Protein AF-A0A2K9IY04-F1 (afdb_monomer_lite)

Structure (mmCIF, N/CA/C/O backbone):
data_AF-A0A2K9IY04-F1
#
_entry.id   AF-A0A2K9IY04-F1
#
loop_
_atom_site.group_PDB
_atom_site.id
_atom_site.type_symbol
_atom_site.label_atom_id
_atom_site.label_alt_id
_atom_site.label_comp_id
_atom_site.label_asym_id
_atom_site.label_entity_id
_atom_site.label_seq_id
_atom_site.pdbx_PDB_ins_code
_atom_site.Cartn_x
_atom_site.Cartn_y
_atom_site.Cartn_z
_atom_site.occupancy
_atom_site.B_iso_or_equiv
_atom_site.auth_seq_id
_atom_site.auth_comp_id
_atom_site.auth_asym_id
_atom_site.auth_atom_id
_atom_site.pdbx_PDB_model_num
ATOM 1 N N . MET A 1 1 ? 14.213 -13.498 -9.135 1.00 49.22 1 MET A N 1
ATOM 2 C CA . MET A 1 1 ? 12.953 -12.727 -9.014 1.00 49.22 1 MET A CA 1
ATOM 3 C C . MET A 1 1 ? 11.985 -13.516 -8.141 1.00 49.22 1 MET A C 1
ATOM 5 O O . MET A 1 1 ? 11.889 -14.723 -8.303 1.00 49.22 1 MET A O 1
ATOM 9 N N . THR A 1 2 ? 11.360 -12.875 -7.156 1.00 52.03 2 THR A N 1
ATOM 10 C CA . THR A 1 2 ? 10.550 -13.517 -6.105 1.00 52.03 2 THR A CA 1
ATOM 11 C C . THR A 1 2 ? 9.262 -14.134 -6.670 1.00 52.03 2 THR A C 1
ATOM 13 O O . THR A 1 2 ? 8.548 -13.470 -7.418 1.00 52.03 2 THR A O 1
ATOM 16 N N . LYS A 1 3 ? 8.909 -15.363 -6.249 1.00 60.44 3 LYS A N 1
ATOM 17 C CA . LYS A 1 3 ? 7.677 -16.094 -6.643 1.00 60.44 3 LYS A CA 1
ATOM 18 C C . LYS A 1 3 ? 6.371 -15.281 -6.507 1.00 60.44 3 LYS A C 1
ATOM 20 O O . LYS A 1 3 ? 5.391 -15.585 -7.175 1.00 60.44 3 LYS A O 1
ATOM 25 N N . LYS A 1 4 ? 6.355 -14.231 -5.677 1.00 69.94 4 LYS A N 1
ATOM 26 C CA . LYS A 1 4 ? 5.168 -13.429 -5.327 1.00 69.94 4 LYS A CA 1
ATOM 27 C C . LYS A 1 4 ? 4.517 -12.655 -6.487 1.00 69.94 4 LYS A C 1
ATOM 29 O O . LYS A 1 4 ? 3.389 -12.213 -6.329 1.00 69.94 4 LYS A O 1
ATOM 34 N N . LYS A 1 5 ? 5.184 -12.486 -7.638 1.00 82.88 5 LYS A N 1
ATOM 35 C CA . LYS A 1 5 ? 4.643 -11.742 -8.801 1.00 82.88 5 LYS A CA 1
ATOM 36 C C . LYS A 1 5 ? 4.334 -12.617 -10.016 1.00 82.88 5 LYS A C 1
ATOM 38 O O . LYS A 1 5 ? 3.992 -12.087 -11.067 1.00 82.88 5 LYS A O 1
ATOM 43 N N . GLN A 1 6 ? 4.422 -13.939 -9.874 1.00 87.50 6 GLN A N 1
ATOM 44 C CA . GLN A 1 6 ? 4.297 -14.877 -10.990 1.00 87.50 6 GLN A CA 1
ATOM 45 C C . GLN A 1 6 ? 2.984 -14.701 -11.771 1.00 87.50 6 GLN A C 1
ATOM 47 O O . GLN A 1 6 ? 3.022 -14.550 -12.988 1.00 87.50 6 GLN A O 1
ATOM 52 N N . GLY A 1 7 ? 1.847 -14.582 -11.076 1.00 91.88 7 GLY A N 1
ATOM 53 C CA . GLY A 1 7 ? 0.553 -14.366 -11.734 1.00 91.88 7 GLY A CA 1
ATOM 54 C C . GLY A 1 7 ? 0.464 -13.041 -12.502 1.00 91.88 7 GLY A C 1
ATOM 55 O O . GLY A 1 7 ? -0.157 -12.985 -13.557 1.00 91.88 7 GLY A O 1
ATOM 56 N N . LEU A 1 8 ? 1.127 -11.977 -12.032 1.00 91.56 8 LEU A N 1
ATOM 57 C CA . LEU A 1 8 ? 1.203 -10.714 -12.775 1.00 91.56 8 LEU A CA 1
ATOM 58 C C . 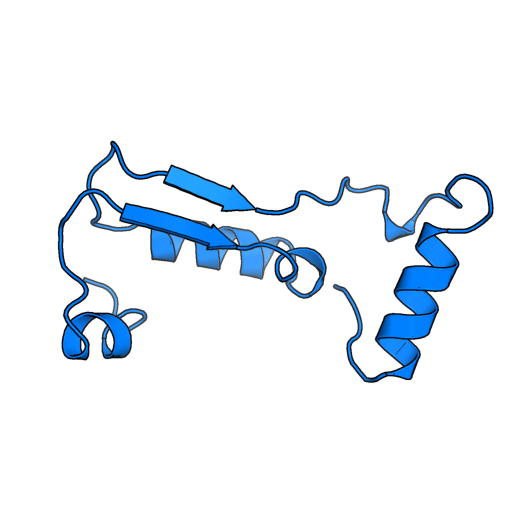LEU A 1 8 ? 2.072 -10.872 -14.029 1.00 91.56 8 LEU A C 1
ATOM 60 O O . LEU A 1 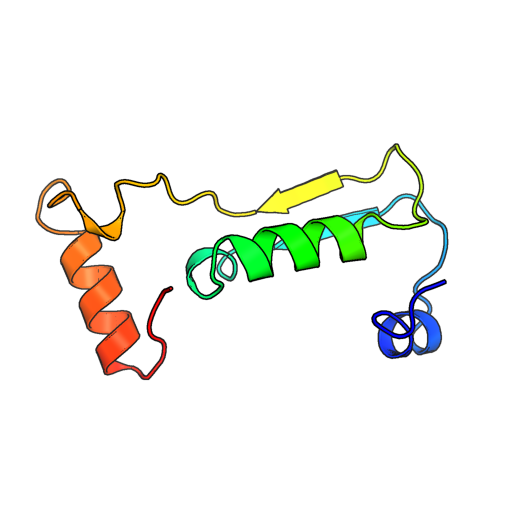8 ? 1.706 -10.378 -15.093 1.00 91.56 8 LEU A O 1
ATOM 64 N N . ILE A 1 9 ? 3.208 -11.568 -13.909 1.00 92.06 9 ILE A N 1
ATOM 65 C CA . ILE A 1 9 ? 4.146 -11.813 -15.017 1.00 92.06 9 ILE A CA 1
ATOM 66 C C . ILE A 1 9 ? 3.461 -12.613 -16.128 1.00 92.06 9 ILE A C 1
ATOM 68 O O . ILE A 1 9 ? 3.543 -12.239 -17.295 1.00 92.06 9 ILE A O 1
ATOM 72 N N . GLU A 1 10 ? 2.708 -13.651 -15.765 1.00 95.62 10 GLU A N 1
ATOM 73 C CA . GLU A 1 10 ? 1.901 -14.451 -16.699 1.00 95.62 10 GLU A CA 1
ATOM 74 C C . GLU A 1 10 ? 0.824 -13.627 -17.417 1.00 95.62 10 GLU A C 1
ATOM 76 O O . GLU A 1 10 ? 0.430 -13.953 -18.534 1.00 95.62 10 GLU A O 1
ATOM 81 N N . LYS A 1 11 ? 0.371 -12.529 -16.805 1.00 95.56 11 LYS A N 1
ATOM 82 C CA . LYS A 1 11 ? -0.572 -11.568 -17.395 1.00 95.56 11 LYS A CA 1
ATOM 83 C C . LYS A 1 11 ? 0.114 -10.400 -18.116 1.00 95.56 11 LYS A C 1
ATOM 85 O O . LYS A 1 11 ? -0.567 -9.468 -18.535 1.00 95.56 11 LYS A O 1
ATOM 90 N N . GLY A 1 12 ? 1.435 -10.446 -18.297 1.00 94.06 12 GLY A N 1
ATOM 91 C CA . GLY A 1 12 ? 2.195 -9.469 -19.082 1.00 94.06 12 GLY A CA 1
ATOM 92 C C . GLY A 1 12 ? 2.896 -8.375 -18.273 1.00 94.06 12 GLY A C 1
ATOM 93 O O . GLY A 1 12 ? 3.472 -7.459 -18.867 1.00 94.06 12 GLY A O 1
ATOM 94 N N . PHE A 1 13 ? 2.899 -8.456 -16.939 1.00 92.94 13 PHE A N 1
ATOM 95 C CA . PHE A 1 13 ? 3.718 -7.576 -16.107 1.00 92.94 13 PHE A CA 1
ATOM 96 C C . PHE A 1 13 ? 5.211 -7.824 -16.363 1.00 92.94 13 PHE A C 1
ATOM 98 O O . PHE A 1 13 ? 5.691 -8.955 -16.306 1.00 92.94 13 PHE A O 1
ATOM 105 N N . ASN A 1 14 ? 5.963 -6.762 -16.639 1.00 91.38 14 ASN A N 1
ATOM 106 C CA . ASN A 1 14 ? 7.375 -6.840 -17.009 1.00 91.38 14 ASN A CA 1
ATOM 107 C C . ASN A 1 14 ? 8.165 -5.634 -16.480 1.00 91.38 14 ASN A C 1
ATOM 109 O O . ASN A 1 14 ? 7.636 -4.774 -15.777 1.00 91.38 14 ASN A O 1
ATOM 113 N N . HIS A 1 15 ? 9.462 -5.582 -16.792 1.00 92.19 15 HIS A N 1
ATOM 114 C CA . HIS A 1 15 ? 10.370 -4.539 -16.319 1.00 92.19 15 HIS A CA 1
ATOM 115 C C . HIS A 1 15 ? 10.175 -3.213 -17.080 1.00 92.19 15 HIS A C 1
ATOM 117 O O . HIS A 1 15 ? 10.999 -2.809 -17.898 1.00 92.19 15 HIS A O 1
ATOM 123 N N . LYS A 1 16 ? 9.057 -2.533 -16.820 1.00 94.75 16 LYS A N 1
ATOM 124 C CA . LYS A 1 16 ? 8.723 -1.205 -17.352 1.00 94.75 16 LYS A CA 1
ATOM 125 C C . LYS A 1 16 ? 8.399 -0.246 -16.213 1.00 94.75 16 LYS A C 1
ATOM 127 O O . LYS A 1 16 ? 8.031 -0.672 -15.117 1.00 94.75 16 LYS A O 1
ATOM 132 N N . LYS A 1 17 ? 8.535 1.061 -16.474 1.00 96.81 17 LYS A N 1
ATOM 133 C CA . LYS A 1 17 ? 8.075 2.105 -15.548 1.00 96.81 17 LYS A CA 1
ATOM 134 C C . LYS A 1 17 ? 6.623 1.809 -15.178 1.00 96.81 17 LYS A C 1
ATOM 136 O O . LYS A 1 17 ? 5.775 1.733 -16.063 1.00 96.81 17 LYS A O 1
ATOM 141 N N . THR A 1 18 ? 6.370 1.635 -13.888 1.00 96.75 18 THR A N 1
ATOM 142 C CA . THR A 1 18 ? 5.067 1.207 -13.377 1.00 96.75 18 THR A CA 1
ATOM 143 C C . THR A 1 18 ? 4.531 2.235 -12.391 1.00 96.75 18 THR A C 1
ATOM 145 O O . THR A 1 18 ? 5.284 2.800 -11.601 1.00 96.75 18 THR A O 1
ATOM 148 N N . PHE A 1 19 ? 3.226 2.471 -12.444 1.00 97.38 19 PHE A N 1
ATOM 149 C CA . PHE A 1 19 ? 2.491 3.206 -11.425 1.00 97.38 19 PHE A CA 1
ATOM 150 C C . PHE A 1 19 ? 1.581 2.229 -10.680 1.00 97.38 19 PHE A C 1
ATOM 152 O O . PHE A 1 19 ? 0.798 1.524 -11.316 1.00 97.38 19 PHE A O 1
ATOM 159 N N . PHE A 1 20 ? 1.686 2.179 -9.354 1.00 95.81 20 PHE A N 1
ATOM 160 C CA . PHE A 1 20 ? 0.799 1.385 -8.507 1.00 95.81 20 PHE A CA 1
ATOM 161 C C . PHE A 1 20 ? -0.242 2.278 -7.834 1.00 95.81 20 PHE A C 1
ATOM 163 O O . PHE A 1 20 ? 0.098 3.309 -7.257 1.00 95.81 20 PHE A O 1
ATOM 170 N N . SER A 1 21 ? -1.499 1.839 -7.857 1.00 96.38 21 SER A N 1
ATOM 171 C CA . SER A 1 21 ? -2.555 2.386 -7.007 1.00 96.38 21 SER A CA 1
ATOM 172 C C . SER A 1 21 ? -2.843 1.396 -5.885 1.00 96.38 21 SER A C 1
ATOM 174 O O . SER A 1 21 ? -3.227 0.258 -6.150 1.00 96.38 21 SER A O 1
ATOM 176 N N . PHE A 1 22 ? -2.615 1.822 -4.646 1.00 95.06 22 PHE A N 1
ATOM 177 C CA . PHE A 1 22 ? -2.829 1.046 -3.427 1.00 95.06 22 PHE A CA 1
ATOM 178 C C . PHE A 1 22 ? -3.729 1.830 -2.456 1.00 95.06 22 PHE A C 1
ATOM 180 O O . PHE A 1 22 ? -3.405 2.052 -1.291 1.00 95.06 22 PHE A O 1
ATOM 187 N N . LEU A 1 23 ? -4.852 2.311 -2.994 1.00 94.06 23 LEU A N 1
ATOM 188 C CA . LEU A 1 23 ? -5.863 3.096 -2.286 1.00 94.06 23 LEU A CA 1
ATOM 189 C C . LEU A 1 23 ? -6.954 2.191 -1.708 1.00 94.06 23 LEU A C 1
ATOM 191 O O . LEU A 1 23 ? -7.356 1.219 -2.342 1.00 94.06 23 LEU A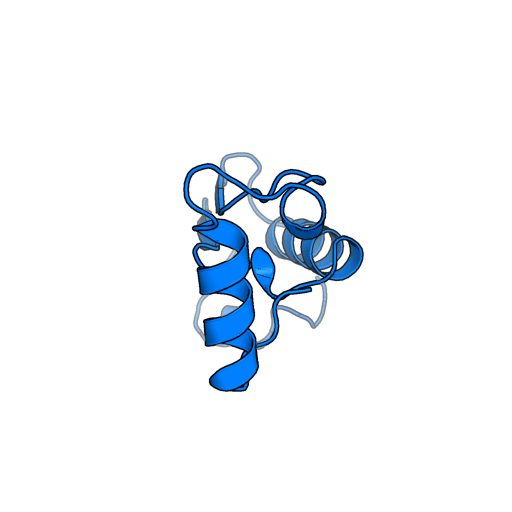 O 1
ATOM 195 N N . GLY A 1 24 ? -7.440 2.522 -0.518 1.00 90.62 24 GLY A N 1
ATOM 196 C CA . GLY A 1 24 ? -8.486 1.813 0.210 1.00 90.62 24 GLY A CA 1
ATOM 197 C C . GLY A 1 24 ? -8.049 0.474 0.800 1.00 90.62 24 GLY A C 1
ATOM 198 O O . GLY A 1 24 ? -8.902 -0.263 1.275 1.00 90.62 24 GLY A O 1
ATOM 199 N N . VAL A 1 25 ? -6.754 0.136 0.767 1.00 91.44 25 VAL A N 1
ATOM 200 C CA . VAL A 1 25 ? -6.263 -1.192 1.187 1.00 91.44 25 VAL A CA 1
ATOM 201 C C . VAL A 1 25 ? -5.302 -1.131 2.373 1.00 91.44 25 VAL A C 1
ATOM 203 O O . VAL A 1 25 ? -5.342 -2.016 3.224 1.00 91.44 25 VAL A O 1
ATOM 206 N N . SER A 1 26 ? -4.459 -0.098 2.471 1.00 91.62 26 SER A N 1
ATOM 207 C CA . SER A 1 26 ? -3.410 -0.010 3.501 1.00 91.62 26 SER A CA 1
ATOM 208 C C . SER A 1 26 ? -3.949 -0.092 4.934 1.00 91.62 26 SER A C 1
ATOM 210 O O . SER A 1 26 ? -3.285 -0.674 5.786 1.00 91.62 26 SER A O 1
ATOM 212 N N . TYR A 1 27 ? -5.167 0.400 5.180 1.00 89.88 27 TYR A N 1
ATOM 213 C CA . TYR A 1 27 ? -5.869 0.348 6.471 1.00 89.88 27 TYR A CA 1
ATOM 214 C C . TYR A 1 27 ? -6.234 -1.065 6.955 1.00 89.88 27 TYR A C 1
ATOM 216 O O . TYR A 1 27 ? -6.608 -1.239 8.109 1.00 89.88 27 TYR A O 1
ATOM 224 N N . TYR A 1 28 ? -6.174 -2.073 6.085 1.00 91.12 28 TYR A N 1
ATOM 225 C CA . TYR A 1 28 ? -6.569 -3.453 6.398 1.00 91.12 28 TYR A CA 1
ATOM 226 C C . TYR A 1 28 ? -5.376 -4.391 6.585 1.00 91.12 28 TYR A C 1
ATOM 228 O O . TYR A 1 28 ? -5.545 -5.588 6.837 1.00 91.12 28 TYR A O 1
ATOM 236 N N . LEU A 1 29 ? -4.167 -3.859 6.431 1.00 91.38 29 LEU A N 1
ATOM 237 C CA . LEU A 1 29 ? -2.921 -4.586 6.585 1.00 91.38 29 LEU A CA 1
ATOM 238 C C . LEU A 1 29 ? -2.190 -4.076 7.818 1.00 91.38 29 LEU A C 1
ATOM 240 O O . LEU A 1 29 ? -2.151 -2.877 8.078 1.00 91.38 29 LEU A O 1
ATOM 244 N N . THR A 1 30 ? -1.531 -4.989 8.527 1.00 90.25 30 THR A N 1
ATOM 245 C CA . THR A 1 30 ? -0.605 -4.587 9.586 1.00 90.25 30 THR A CA 1
ATOM 246 C C . THR A 1 30 ? 0.529 -3.739 8.999 1.00 90.25 30 THR A C 1
ATOM 248 O O . THR A 1 30 ? 0.823 -3.796 7.798 1.00 90.25 30 THR A O 1
ATOM 251 N N . LYS A 1 31 ? 1.229 -2.971 9.842 1.00 88.50 31 LYS A N 1
ATOM 252 C CA . LYS A 1 31 ? 2.423 -2.221 9.416 1.00 88.50 31 LYS A CA 1
ATOM 253 C C . LYS A 1 31 ? 3.448 -3.123 8.713 1.00 88.50 31 LYS A C 1
ATOM 255 O O . LYS A 1 31 ? 3.962 -2.758 7.659 1.00 88.50 31 LYS A O 1
ATOM 260 N N . GLU A 1 32 ? 3.698 -4.311 9.262 1.00 92.69 32 GLU A N 1
ATOM 261 C CA . GLU A 1 32 ? 4.633 -5.284 8.690 1.00 92.69 32 GLU A CA 1
ATOM 262 C C . GLU A 1 32 ? 4.175 -5.783 7.311 1.00 92.69 32 GLU A C 1
ATOM 264 O O . GLU A 1 32 ? 4.975 -5.839 6.373 1.00 92.69 32 GLU A O 1
ATOM 269 N N . ASP A 1 33 ? 2.887 -6.098 7.157 1.00 93.31 33 ASP A N 1
ATOM 270 C CA . ASP A 1 33 ? 2.326 -6.539 5.878 1.00 93.31 33 ASP A CA 1
ATOM 271 C C . ASP A 1 33 ? 2.410 -5.439 4.813 1.00 93.31 33 ASP A C 1
ATOM 273 O O . ASP A 1 33 ? 2.818 -5.712 3.681 1.00 93.31 33 ASP A O 1
ATOM 277 N N . ASN A 1 34 ? 2.096 -4.191 5.179 1.00 92.88 34 ASN A N 1
ATOM 278 C CA . ASN A 1 34 ? 2.236 -3.023 4.306 1.00 92.88 34 ASN A CA 1
ATOM 279 C C . ASN A 1 34 ? 3.690 -2.827 3.850 1.00 92.88 34 ASN A C 1
ATOM 281 O O . ASN A 1 34 ? 3.961 -2.710 2.650 1.0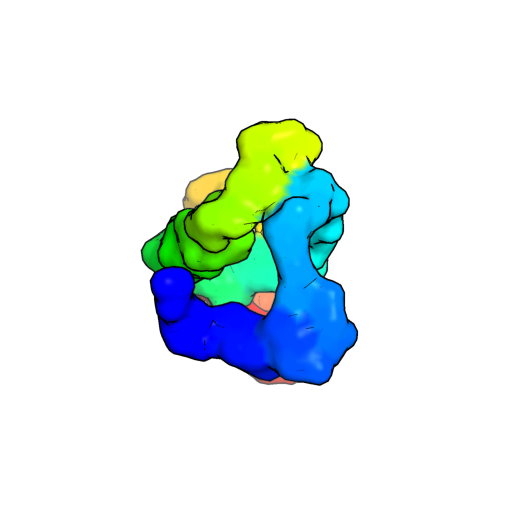0 92.88 34 ASN A O 1
ATOM 285 N N . GLU A 1 35 ? 4.645 -2.841 4.784 1.00 92.88 35 GLU A N 1
ATOM 286 C CA . GLU A 1 35 ? 6.071 -2.713 4.468 1.00 92.88 35 GLU A CA 1
ATOM 287 C C . GLU A 1 35 ? 6.546 -3.827 3.532 1.00 92.88 35 GLU A C 1
ATOM 289 O O . GLU A 1 35 ? 7.231 -3.575 2.535 1.00 92.88 35 GLU A O 1
ATOM 294 N N . ASN A 1 36 ? 6.174 -5.071 3.836 1.00 94.38 36 ASN A N 1
ATOM 295 C CA . ASN A 1 36 ? 6.535 -6.227 3.034 1.00 94.38 36 ASN A CA 1
ATOM 296 C C . ASN A 1 36 ? 5.906 -6.163 1.640 1.00 94.38 36 ASN A C 1
ATOM 298 O O . ASN A 1 36 ? 6.573 -6.505 0.658 1.00 94.38 36 ASN A O 1
ATOM 302 N N . LEU A 1 37 ? 4.655 -5.723 1.519 1.00 93.12 37 LEU A N 1
ATOM 303 C CA . LEU A 1 37 ? 3.986 -5.554 0.234 1.00 93.12 37 LEU A CA 1
ATOM 304 C C . LEU A 1 37 ? 4.709 -4.515 -0.626 1.00 93.12 37 LEU A C 1
ATOM 306 O O . LEU A 1 37 ? 5.104 -4.836 -1.746 1.00 93.12 37 LEU A O 1
ATOM 310 N N . ILE A 1 38 ? 4.960 -3.317 -0.094 1.00 93.69 38 ILE A N 1
ATOM 311 C CA . ILE A 1 38 ? 5.625 -2.229 -0.826 1.00 93.69 38 ILE A CA 1
ATOM 312 C C . ILE A 1 38 ? 7.036 -2.650 -1.259 1.00 93.69 38 ILE A C 1
ATOM 314 O O . ILE A 1 38 ? 7.382 -2.517 -2.437 1.00 93.69 38 ILE A O 1
ATOM 318 N N . LYS A 1 39 ? 7.827 -3.259 -0.360 1.00 94.19 39 LYS A N 1
ATOM 319 C CA . LYS A 1 39 ? 9.152 -3.818 -0.698 1.00 94.19 39 LYS A CA 1
ATOM 320 C C . LYS A 1 39 ? 9.056 -4.818 -1.856 1.00 94.19 39 LYS A C 1
ATOM 322 O O . LYS A 1 39 ? 9.848 -4.764 -2.796 1.00 94.19 39 LYS A O 1
ATOM 327 N N . ASN A 1 40 ? 8.066 -5.712 -1.829 1.00 92.50 40 ASN A N 1
ATOM 328 C CA . ASN A 1 40 ? 7.866 -6.705 -2.886 1.00 92.50 40 ASN A CA 1
ATOM 329 C C . ASN A 1 40 ? 7.374 -6.093 -4.209 1.00 92.50 40 ASN A C 1
ATOM 331 O O . ASN A 1 40 ? 7.799 -6.560 -5.271 1.00 92.50 40 ASN A O 1
ATOM 335 N N . LEU A 1 41 ? 6.524 -5.061 -4.182 1.00 92.19 41 LEU A N 1
ATOM 336 C CA . LEU A 1 41 ? 6.064 -4.355 -5.385 1.00 92.19 41 LEU A CA 1
ATOM 337 C C . LEU A 1 41 ? 7.249 -3.727 -6.126 1.00 92.19 41 LEU A C 1
ATOM 339 O O . LEU A 1 41 ? 7.450 -4.014 -7.310 1.00 92.19 41 LEU A O 1
ATOM 343 N N . PHE A 1 42 ? 8.094 -2.986 -5.404 1.00 93.06 42 PHE A N 1
ATOM 344 C CA . PHE A 1 42 ? 9.237 -2.264 -5.969 1.00 93.06 42 PHE A CA 1
ATOM 345 C C . PHE A 1 42 ? 10.481 -3.127 -6.232 1.00 93.06 42 PHE A C 1
ATOM 347 O O . PHE A 1 42 ? 11.390 -2.707 -6.947 1.00 93.06 42 PHE A O 1
ATOM 354 N N . ALA A 1 43 ? 10.535 -4.362 -5.727 1.00 92.38 43 ALA A N 1
ATOM 355 C CA . ALA A 1 43 ? 11.653 -5.260 -6.000 1.00 92.38 43 ALA A CA 1
ATOM 356 C C . ALA A 1 43 ? 11.789 -5.569 -7.506 1.00 92.38 43 ALA A C 1
ATOM 358 O O . ALA A 1 43 ? 10.928 -6.229 -8.096 1.00 92.38 43 ALA A O 1
ATOM 359 N N . GLY A 1 44 ? 12.896 -5.153 -8.125 1.00 88.88 44 GLY A N 1
ATOM 360 C CA . GLY A 1 44 ? 13.227 -5.503 -9.512 1.00 88.88 44 GLY A CA 1
ATOM 361 C C . GLY A 1 44 ? 12.420 -4.764 -10.586 1.00 88.88 44 GLY A C 1
ATOM 362 O O . GLY A 1 44 ? 12.287 -5.283 -11.696 1.00 88.88 44 GLY A O 1
ATOM 363 N N . ILE A 1 45 ? 11.883 -3.579 -10.279 1.00 92.38 45 ILE A N 1
ATOM 364 C CA . ILE A 1 45 ? 11.263 -2.673 -11.262 1.00 92.38 45 ILE A CA 1
ATOM 365 C C . ILE A 1 45 ? 12.128 -1.413 -11.458 1.00 92.38 45 ILE A C 1
ATOM 367 O O . ILE A 1 45 ? 12.991 -1.141 -10.622 1.00 92.38 45 ILE A O 1
ATOM 371 N N . PRO A 1 46 ? 11.926 -0.626 -12.531 1.00 96.06 46 PRO A N 1
ATOM 372 C CA . PRO A 1 46 ? 12.679 0.609 -12.746 1.00 96.06 46 PRO A CA 1
ATOM 373 C C . PRO A 1 46 ? 12.496 1.626 -11.613 1.00 96.06 46 PRO A C 1
ATOM 375 O O . PRO A 1 46 ? 11.371 1.846 -11.164 1.00 96.06 46 PRO A O 1
ATOM 378 N N . ALA A 1 47 ? 13.574 2.316 -11.228 1.00 94.31 47 ALA A N 1
ATOM 379 C CA . ALA A 1 47 ? 13.579 3.310 -10.144 1.00 94.31 47 ALA A CA 1
ATOM 380 C C . ALA A 1 47 ? 12.637 4.509 -10.376 1.00 94.31 47 ALA A C 1
ATOM 382 O O . ALA A 1 47 ? 12.216 5.156 -9.428 1.00 94.31 47 ALA A O 1
ATOM 383 N N . VAL A 1 48 ? 12.267 4.784 -11.632 1.00 96.56 48 VAL A N 1
ATOM 384 C CA . VAL A 1 48 ? 11.309 5.839 -12.021 1.00 96.56 48 VAL A CA 1
ATOM 385 C C . VAL A 1 48 ? 9.836 5.450 -11.819 1.00 96.56 48 VAL A C 1
ATOM 387 O O . VAL A 1 48 ? 8.937 6.179 -12.246 1.00 96.56 48 VAL A O 1
ATOM 390 N N . SER A 1 49 ? 9.582 4.270 -11.255 1.00 97.62 49 SER A N 1
ATOM 391 C CA . SER A 1 49 ? 8.241 3.798 -10.902 1.00 97.62 49 SER A CA 1
ATOM 392 C C . SER A 1 49 ? 7.723 4.518 -9.656 1.00 97.62 49 SER A C 1
ATOM 394 O O . SER A 1 49 ? 8.501 5.030 -8.856 1.00 97.62 49 SER A O 1
ATOM 396 N N . SER A 1 50 ? 6.407 4.549 -9.476 1.00 97.69 50 SER A N 1
ATOM 397 C CA . SER A 1 50 ? 5.769 5.288 -8.384 1.00 97.69 50 SER A CA 1
ATOM 398 C C . SER A 1 50 ? 4.549 4.559 -7.826 1.00 97.69 50 SER A C 1
ATOM 400 O O . SER A 1 50 ? 4.024 3.624 -8.432 1.00 97.69 50 SER A O 1
ATOM 402 N N . ILE A 1 51 ? 4.121 4.970 -6.635 1.00 97.06 51 ILE A N 1
ATOM 403 C CA . ILE A 1 51 ? 2.949 4.438 -5.940 1.00 97.06 51 ILE A CA 1
ATOM 404 C C . ILE A 1 51 ? 2.144 5.588 -5.345 1.00 97.06 51 ILE A C 1
ATOM 406 O O . ILE A 1 51 ? 2.717 6.567 -4.870 1.00 97.06 51 ILE A O 1
ATOM 410 N N . VAL A 1 52 ? 0.825 5.443 -5.357 1.00 97.06 52 VAL A N 1
ATOM 411 C CA . VAL A 1 52 ? -0.094 6.219 -4.524 1.00 97.06 52 VAL A CA 1
ATOM 412 C C . VAL A 1 52 ? -0.785 5.269 -3.552 1.00 97.06 52 VAL A C 1
ATOM 414 O O . VAL A 1 52 ? -1.177 4.168 -3.942 1.00 97.06 52 VAL A O 1
ATOM 417 N N . PHE A 1 53 ? -0.897 5.664 -2.290 1.00 94.69 53 PHE A N 1
ATOM 418 C CA . PHE A 1 53 ? -1.539 4.869 -1.250 1.00 94.69 53 PHE A CA 1
ATOM 419 C C . PHE A 1 53 ? -2.042 5.768 -0.126 1.00 94.69 53 PHE A C 1
ATOM 421 O O . PHE A 1 53 ? -1.539 6.880 0.051 1.00 94.69 53 PHE A O 1
ATOM 428 N N . ASP A 1 54 ? -3.016 5.276 0.633 1.00 89.75 54 ASP A N 1
ATOM 429 C CA . ASP A 1 54 ? -3.478 5.967 1.828 1.00 89.75 54 ASP A CA 1
ATOM 430 C C . ASP A 1 54 ? -2.517 5.719 2.991 1.00 89.75 54 ASP A C 1
ATOM 432 O O . ASP A 1 54 ? -2.097 4.586 3.238 1.00 89.75 54 ASP A O 1
ATOM 436 N N . PHE A 1 55 ? -2.186 6.769 3.736 1.00 83.12 55 PHE A N 1
ATOM 437 C CA . PHE A 1 55 ? -1.356 6.666 4.929 1.00 83.12 55 PHE A CA 1
ATOM 438 C C . PHE A 1 55 ? -2.189 7.030 6.155 1.00 83.12 55 PHE A C 1
ATOM 440 O O . PHE A 1 55 ? -2.472 8.202 6.405 1.00 83.12 55 PHE A O 1
ATOM 447 N N . ALA A 1 56 ? -2.606 6.008 6.902 1.00 78.75 56 ALA A N 1
ATOM 448 C CA . ALA A 1 56 ? -3.103 6.190 8.256 1.00 78.75 56 ALA A CA 1
ATOM 449 C C . ALA A 1 56 ? -1.973 6.735 9.126 1.00 78.75 56 ALA A C 1
ATOM 451 O O . ALA A 1 56 ? -0.893 6.144 9.160 1.00 78.75 56 ALA A O 1
ATOM 452 N N . ASP A 1 57 ? -2.211 7.820 9.857 1.00 75.38 57 ASP A N 1
ATOM 453 C CA . ASP A 1 57 ? -1.311 8.139 10.958 1.00 75.38 57 ASP A CA 1
ATOM 454 C C . ASP A 1 57 ? -1.486 7.129 12.108 1.00 75.38 57 ASP A C 1
ATOM 456 O O . ASP A 1 57 ? -2.508 6.448 12.226 1.00 75.38 57 ASP A O 1
ATOM 460 N N . GLU A 1 58 ? -0.482 7.037 12.981 1.00 71.12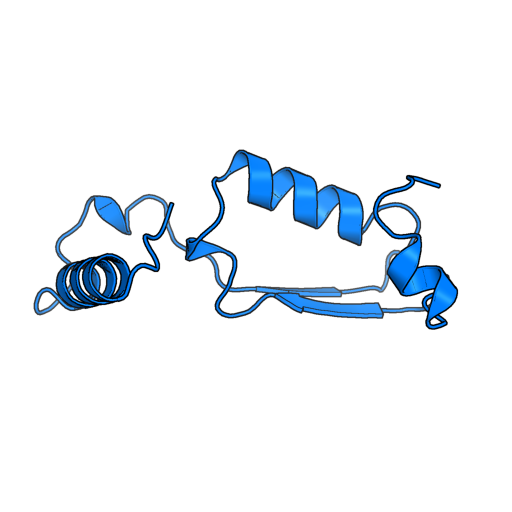 58 GLU A N 1
ATOM 461 C CA . GLU A 1 58 ? -0.457 6.089 14.108 1.00 71.12 58 GLU A CA 1
ATOM 462 C C . GLU A 1 58 ? -1.577 6.335 15.136 1.00 71.12 58 GLU A C 1
ATOM 464 O O . GLU A 1 58 ? -1.847 5.498 15.997 1.00 71.12 58 GLU A O 1
ATOM 469 N N . THR A 1 59 ? -2.245 7.486 15.049 1.00 76.31 59 THR A N 1
ATOM 470 C CA . THR A 1 59 ? -3.306 7.900 15.962 1.00 76.31 59 THR A CA 1
ATOM 471 C C . THR A 1 59 ? -4.704 7.563 15.454 1.00 76.31 59 THR A C 1
ATOM 473 O O . THR A 1 59 ? -5.663 7.800 16.192 1.00 76.31 59 THR A O 1
ATOM 476 N N . LEU A 1 60 ? -4.829 6.950 14.265 1.00 76.94 60 LEU A N 1
ATOM 477 C CA . LEU A 1 60 ? -6.109 6.563 13.657 1.00 76.94 60 LEU A CA 1
ATOM 478 C C . LEU A 1 60 ? -6.999 5.763 14.622 1.00 76.94 60 LEU A C 1
ATOM 480 O O . LEU A 1 60 ? -8.195 6.014 14.700 1.00 76.94 60 LEU A O 1
ATOM 484 N N . PHE A 1 61 ? -6.417 4.849 15.399 1.00 73.62 61 PHE A N 1
ATOM 485 C CA . PHE A 1 61 ? -7.157 4.026 16.366 1.00 73.62 61 PHE A CA 1
ATOM 486 C C . PHE A 1 61 ? -7.144 4.575 17.799 1.00 73.62 61 PHE A C 1
ATOM 488 O O . PHE A 1 61 ? -7.745 3.990 18.695 1.00 73.62 61 PHE A O 1
ATOM 495 N N . GLN A 1 62 ? -6.421 5.669 18.044 1.00 73.06 62 GLN A N 1
ATOM 496 C CA . GLN A 1 62 ? -6.168 6.188 19.392 1.00 73.06 62 GLN A CA 1
ATOM 497 C C . GLN A 1 62 ? -6.963 7.459 19.688 1.00 73.06 62 GLN A C 1
ATOM 499 O O . GLN A 1 62 ? -7.327 7.715 20.836 1.00 73.06 62 GLN A O 1
ATOM 504 N N . LYS A 1 63 ? -7.207 8.290 18.670 1.00 68.25 63 LYS A N 1
ATOM 505 C CA . LYS A 1 63 ? -7.879 9.576 18.836 1.00 68.25 63 LYS A CA 1
ATOM 506 C C . LYS A 1 63 ? -9.315 9.501 18.350 1.00 68.25 63 LYS A C 1
ATOM 508 O O . LYS A 1 63 ? -9.569 9.247 17.177 1.00 68.25 63 LYS A O 1
ATOM 513 N N . LYS A 1 64 ? -10.237 9.913 19.223 1.00 67.00 64 LYS A N 1
ATOM 514 C CA . LYS A 1 64 ? -11.563 10.363 18.798 1.00 67.00 64 LYS A CA 1
ATOM 515 C C . LYS A 1 64 ? -11.394 11.574 17.892 1.00 67.00 64 LYS A C 1
ATOM 517 O O . LYS A 1 64 ? -11.139 12.685 18.354 1.00 67.00 64 LYS A O 1
ATOM 522 N N . GLY A 1 65 ? -11.470 11.336 16.585 1.00 68.25 65 GLY A N 1
ATOM 523 C CA . GLY A 1 65 ? -11.471 12.398 15.588 1.00 68.25 65 GLY A CA 1
ATOM 524 C C . GLY A 1 65 ? -12.650 13.355 15.789 1.00 68.25 65 GLY A C 1
ATOM 525 O O . GLY A 1 65 ? -13.592 13.070 16.532 1.00 68.25 65 GLY A O 1
ATOM 526 N N . VAL A 1 66 ? -12.629 14.489 15.085 1.00 71.12 66 VAL A N 1
ATOM 527 C CA . VAL A 1 66 ? -13.742 15.452 15.102 1.00 71.12 66 VAL A CA 1
ATOM 528 C C . VAL A 1 66 ? -15.050 14.725 14.768 1.00 71.12 66 VAL A C 1
ATOM 530 O O . VAL A 1 66 ? -15.129 13.974 13.791 1.00 71.12 66 VAL A O 1
ATOM 533 N N . SER A 1 67 ? -16.063 14.915 15.615 1.00 80.69 67 SER A N 1
ATOM 534 C CA . SER A 1 67 ? -17.393 14.309 15.466 1.00 80.69 67 SER A CA 1
ATOM 535 C C . SER A 1 67 ? -17.419 12.770 15.486 1.00 80.69 67 SER A C 1
ATOM 537 O O . SER A 1 67 ? -18.341 12.178 14.931 1.00 80.69 67 SER A O 1
ATOM 539 N N . ASN A 1 68 ? -16.424 12.105 16.092 1.00 83.38 68 ASN A N 1
ATOM 540 C CA . ASN A 1 68 ? -16.300 10.636 16.132 1.00 83.38 68 ASN A CA 1
ATOM 541 C C . ASN A 1 68 ? -16.298 9.978 14.738 1.00 83.38 68 ASN A C 1
ATOM 543 O O . ASN A 1 68 ? -16.669 8.816 14.584 1.00 83.38 68 ASN A O 1
ATOM 547 N N . ARG A 1 69 ? -15.894 10.717 13.695 1.00 83.56 69 ARG A N 1
ATOM 548 C CA . ARG A 1 69 ? -15.948 10.227 12.310 1.00 83.56 69 ARG A CA 1
ATOM 549 C C . ARG A 1 69 ? -15.109 8.961 12.105 1.00 83.56 69 ARG A C 1
ATOM 551 O O . ARG A 1 69 ? -15.554 8.056 11.408 1.00 83.56 69 ARG A O 1
ATOM 558 N N . VAL A 1 70 ? -13.905 8.924 12.680 1.00 83.12 70 VAL A N 1
ATOM 559 C CA . VAL A 1 70 ? -12.977 7.789 12.545 1.00 83.12 70 VAL A CA 1
ATOM 560 C C . VAL A 1 70 ? -13.519 6.569 13.283 1.00 83.12 70 VAL A C 1
ATOM 562 O O . VAL A 1 70 ? -13.693 5.530 12.658 1.00 83.12 70 VAL A O 1
ATOM 565 N N . ASP A 1 71 ? -13.908 6.723 14.550 1.00 85.00 71 ASP A N 1
ATOM 566 C CA . ASP A 1 71 ? -14.537 5.656 15.339 1.00 85.00 71 ASP A CA 1
ATOM 567 C C . ASP A 1 71 ? -15.758 5.057 14.628 1.00 85.00 71 ASP A C 1
ATOM 569 O O . ASP A 1 71 ? -15.881 3.836 14.530 1.00 85.00 71 ASP A O 1
ATOM 573 N N . ASN A 1 72 ? -16.640 5.902 14.082 1.00 88.94 72 ASN A N 1
ATOM 574 C CA . ASN A 1 72 ? -17.817 5.444 13.345 1.00 88.94 72 ASN A CA 1
ATOM 575 C C . ASN A 1 72 ? -17.421 4.649 12.093 1.00 88.94 72 ASN A C 1
ATOM 577 O O . ASN A 1 72 ? -17.988 3.591 11.841 1.00 88.94 72 ASN A O 1
ATOM 581 N N . MET A 1 73 ? -16.441 5.133 11.321 1.00 88.12 73 MET A N 1
ATOM 582 C CA . MET A 1 73 ? -15.939 4.437 10.132 1.00 88.12 73 MET A CA 1
ATOM 583 C C . MET A 1 73 ? -15.356 3.062 10.487 1.00 88.12 73 MET A C 1
ATOM 585 O O . MET A 1 73 ? -15.748 2.066 9.883 1.00 88.12 73 MET A O 1
ATOM 589 N N . VAL A 1 74 ? -14.474 2.998 11.488 1.00 87.88 74 VAL A N 1
ATOM 590 C CA . VAL A 1 74 ? -13.836 1.750 11.942 1.00 87.88 74 VAL A CA 1
ATOM 591 C C . VAL A 1 74 ? -14.884 0.763 12.466 1.00 87.88 74 VAL A C 1
ATOM 593 O O . VAL A 1 74 ? -14.845 -0.422 12.135 1.00 87.88 74 VAL A O 1
ATOM 596 N N . THR A 1 75 ? -15.862 1.250 13.235 1.00 89.56 75 THR A N 1
ATOM 597 C CA . THR A 1 75 ? -16.958 0.426 13.768 1.00 89.56 75 THR A CA 1
ATOM 598 C C . THR A 1 75 ? -17.818 -0.153 12.647 1.00 89.56 75 THR A C 1
ATOM 600 O O . THR A 1 75 ? -18.131 -1.341 12.674 1.00 89.56 75 THR A O 1
ATOM 603 N N . MET A 1 76 ? -18.179 0.656 11.645 1.00 91.50 76 MET A N 1
ATOM 604 C CA . MET A 1 76 ? -18.969 0.188 10.502 1.00 91.50 76 MET A CA 1
ATOM 605 C C . MET A 1 76 ? -18.211 -0.843 9.662 1.00 91.50 76 MET A C 1
ATOM 607 O O . MET A 1 76 ? -18.801 -1.859 9.311 1.00 91.50 76 MET A O 1
ATOM 611 N N . ALA A 1 77 ? -16.920 -0.622 9.392 1.00 90.50 77 ALA A N 1
ATOM 612 C CA . ALA A 1 77 ? -16.090 -1.567 8.644 1.00 90.50 77 ALA A CA 1
ATOM 613 C C . ALA A 1 77 ? -15.975 -2.919 9.375 1.00 90.50 77 ALA A C 1
ATOM 615 O O . ALA A 1 77 ? -16.167 -3.984 8.793 1.00 90.50 77 ALA A O 1
ATOM 616 N N . SER A 1 78 ? -15.777 -2.888 10.696 1.00 92.44 78 SER A N 1
ATOM 617 C CA . SER A 1 78 ? -15.804 -4.101 11.520 1.00 92.44 78 SER A CA 1
ATOM 618 C C . SER A 1 78 ? -17.165 -4.811 11.457 1.00 92.44 78 SER A C 1
ATOM 620 O O . SER A 1 78 ? -17.227 -6.022 11.243 1.00 92.44 78 SER A O 1
ATOM 622 N N . ALA A 1 79 ? -18.268 -4.059 11.561 1.00 94.56 79 ALA A N 1
ATOM 623 C CA . ALA A 1 79 ? -19.624 -4.603 11.481 1.00 94.56 79 ALA A CA 1
ATOM 624 C C . ALA A 1 79 ? -19.963 -5.206 10.103 1.00 94.56 79 ALA A C 1
ATOM 626 O O . ALA A 1 79 ? -20.791 -6.114 10.032 1.00 94.56 79 ALA A O 1
ATOM 627 N N . SER A 1 80 ? -19.320 -4.748 9.024 1.00 93.56 80 SER A N 1
ATOM 628 C CA . SER A 1 80 ? -19.451 -5.329 7.681 1.00 93.56 80 SER A CA 1
ATOM 629 C C . SER A 1 80 ?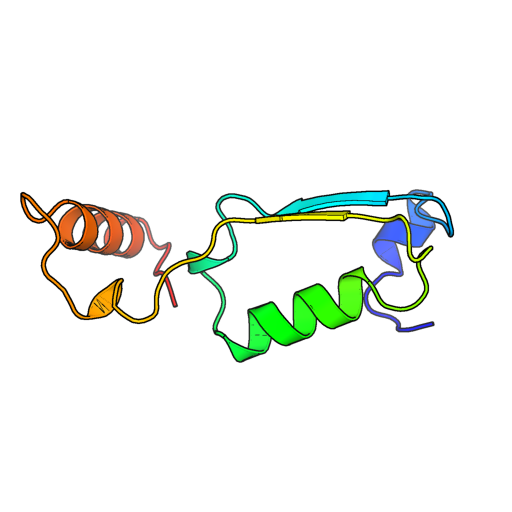 -18.523 -6.522 7.425 1.00 93.56 80 SER A C 1
ATOM 631 O O . SER A 1 80 ? -18.537 -7.068 6.325 1.00 93.56 80 SER A O 1
ATOM 633 N N . GLY A 1 81 ? -17.739 -6.959 8.418 1.00 94.00 81 GLY A N 1
ATOM 634 C CA . GLY A 1 81 ? -16.792 -8.069 8.279 1.00 94.00 81 GLY A CA 1
ATOM 635 C C . GLY A 1 81 ? -15.433 -7.669 7.696 1.00 94.00 81 GLY A C 1
ATOM 636 O O . GLY A 1 81 ? -14.640 -8.541 7.345 1.00 94.00 81 GLY A O 1
ATOM 637 N N . GLU A 1 82 ? -15.142 -6.370 7.631 1.00 92.81 82 GLU A N 1
ATOM 638 C CA . GLU A 1 82 ? -13.897 -5.794 7.116 1.00 92.81 82 GLU A CA 1
ATOM 639 C C . GLU A 1 82 ? -13.163 -5.026 8.235 1.00 92.81 82 GLU A C 1
ATOM 641 O O . GLU A 1 82 ? -13.121 -3.797 8.246 1.00 92.81 82 GLU A O 1
ATOM 646 N N . PRO A 1 83 ? -12.595 -5.707 9.246 1.00 90.88 83 PRO A N 1
ATOM 647 C CA . PRO A 1 83 ? -11.867 -5.022 10.307 1.00 90.88 83 PRO A CA 1
ATOM 648 C C . PRO A 1 83 ? -10.530 -4.460 9.795 1.00 90.88 83 PRO A C 1
ATOM 650 O O . PRO A 1 83 ? -9.712 -5.183 9.220 1.00 90.88 83 PRO A O 1
ATOM 653 N N . MET A 1 84 ? -10.301 -3.171 10.054 1.00 91.00 84 MET A N 1
ATOM 654 C CA . MET A 1 84 ? -9.019 -2.485 9.836 1.00 91.00 84 MET A CA 1
ATOM 655 C C . MET A 1 84 ? -7.951 -2.967 10.840 1.00 91.00 84 MET A C 1
ATOM 657 O O . MET A 1 84 ? -8.307 -3.456 11.916 1.00 91.00 84 MET A O 1
ATOM 661 N N . LYS A 1 85 ? -6.659 -2.869 10.487 1.00 86.94 85 LYS A N 1
ATOM 662 C CA . LYS A 1 85 ? -5.532 -3.477 11.225 1.00 86.94 85 LYS A CA 1
ATOM 663 C C . LYS A 1 85 ? -4.365 -2.530 11.482 1.00 86.94 85 LYS A C 1
ATOM 665 O O . LYS A 1 85 ? -4.217 -1.546 10.729 1.00 86.94 85 LYS A O 1
#

pLDDT: mean 87.79, std 10.12, range [49.22, 97.69]

Radius of gyration: 16.19 Å; chains: 1; bounding box: 33×32×38 Å

Organism: NCBI:txid302167

Sequence (85 aa):
MTKKKQGLIEKGFNHKKTFFSFLGVSYYLTKEDNENLIKNLFAGIPAVSSIVFDFADETLFQKKGVSNRVDNMVTMASASGEPMK

Secondary structure (DSSP, 8-state):
--GGGHHHHHTT--SS--EEEETTTGGGS-HHHHHHHHHHHHTTS-TT-EEEE----TTTTTS--GGGHHHHHHHHHHHTT----

InterPro domains:
  IPR029063 S-adenosyl-L-methionine-dependent methyltransferase superfamily [G3DSA:3.40.50.150] (4-84)
  IPR029063 S-adenosyl-L-methionine-dependent methyltransferase superfamily [SSF53335] (7-83)

Foldseek 3Di:
DDPPCVVVVVVPDDQDAEEEEAEPPLQQDDPVRNVVVVCVVPPRHDPNHYYDYDDDDPCLVPDCPVPSPSVVVQVVCVVVVRHTD